Protein AF-A0A7K1CEC4-F1 (afdb_monomer_lite)

pLDDT: mean 71.13, std 13.42, range [47.75, 86.69]

Sequence (45 aa):
GFFETSLAAYGQEHQPCPRCGREIRRIAFGNRSSHFCPKCQRPAS

Radius of gyration: 15.34 Å; chains: 1; bounding box: 29×48×23 Å
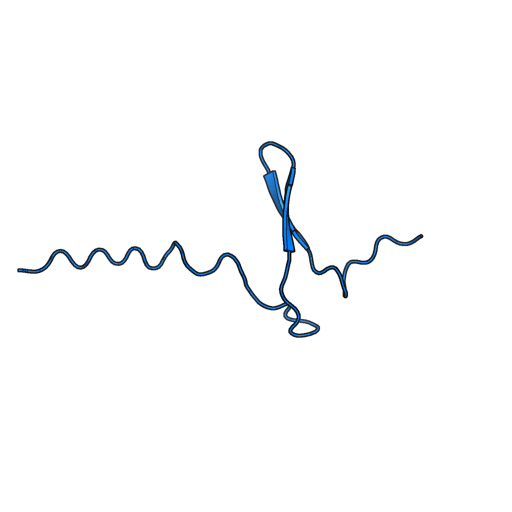
Secondary structure (DSSP, 8-state):
-------TTSS-S-PBPTTT-PBPEEEEETTEEEEE-TTTS----

Structure (mmCIF, N/CA/C/O backbone):
data_AF-A0A7K1CEC4-F1
#
_entry.id   AF-A0A7K1CEC4-F1
#
loop_
_atom_site.group_PDB
_atom_site.id
_atom_site.type_symbol
_atom_site.label_atom_id
_atom_site.label_alt_id
_atom_site.label_comp_id
_atom_site.label_asym_id
_atom_site.label_entity_id
_atom_site.label_seq_id
_atom_site.pdbx_PDB_ins_code
_atom_site.Cartn_x
_atom_site.Cartn_y
_atom_site.Cartn_z
_atom_site.occupancy
_atom_site.B_iso_or_equiv
_atom_site.auth_seq_id
_atom_site.auth_comp_id
_atom_site.auth_asym_id
_atom_site.auth_atom_id
_atom_site.pdbx_PDB_model_num
ATOM 1 N N . GLY A 1 1 ? 19.936 -31.629 13.734 1.00 47.75 1 GLY A N 1
ATOM 2 C CA . GLY A 1 1 ? 18.471 -31.734 13.661 1.00 47.75 1 GLY A CA 1
ATOM 3 C C . GLY A 1 1 ? 17.925 -30.379 13.294 1.00 47.75 1 GLY A C 1
ATOM 4 O O . GLY A 1 1 ? 18.349 -29.419 13.912 1.00 47.75 1 GLY A O 1
ATOM 5 N N . PHE A 1 2 ? 17.078 -30.353 12.266 1.00 52.44 2 PHE A N 1
ATOM 6 C CA . PHE A 1 2 ? 16.177 -29.268 11.869 1.00 52.44 2 PHE A CA 1
ATOM 7 C C . PHE A 1 2 ? 16.764 -27.851 11.793 1.00 52.44 2 PHE A C 1
ATOM 9 O O . PHE A 1 2 ? 16.776 -27.082 12.747 1.00 52.44 2 PHE A O 1
ATOM 16 N N . PHE A 1 3 ? 17.184 -27.505 10.577 1.00 54.81 3 PHE A N 1
ATOM 17 C CA . PHE A 1 3 ? 17.212 -26.133 10.093 1.00 54.81 3 PHE A CA 1
ATOM 18 C C . PHE A 1 3 ? 15.788 -25.569 10.151 1.00 54.81 3 PHE A C 1
ATOM 20 O O . PHE A 1 3 ? 15.013 -25.730 9.211 1.00 54.81 3 PHE A O 1
ATOM 27 N N . GLU A 1 4 ? 15.421 -24.931 11.258 1.00 56.47 4 GLU A N 1
ATOM 28 C CA . GLU A 1 4 ? 14.204 -24.129 11.310 1.00 56.47 4 GLU A CA 1
ATOM 29 C C . GLU A 1 4 ? 14.516 -22.793 10.638 1.00 56.47 4 GLU A C 1
ATOM 31 O O . GLU A 1 4 ? 14.935 -21.809 11.247 1.00 56.47 4 GLU A O 1
ATOM 36 N N . THR A 1 5 ? 14.421 -22.800 9.310 1.00 56.81 5 THR A N 1
ATOM 37 C CA . THR A 1 5 ? 14.436 -21.582 8.517 1.00 56.81 5 THR A CA 1
ATOM 38 C C . THR A 1 5 ? 13.150 -20.826 8.822 1.00 56.81 5 THR A C 1
ATOM 40 O O . THR A 1 5 ? 12.155 -20.942 8.111 1.00 56.81 5 THR A O 1
ATOM 43 N N . SER A 1 6 ? 13.175 -20.033 9.890 1.00 54.78 6 SER A N 1
ATOM 44 C CA . SER A 1 6 ? 12.169 -19.019 10.187 1.00 54.78 6 SER A CA 1
ATOM 45 C C . SER A 1 6 ? 12.274 -17.889 9.158 1.00 54.78 6 SER A C 1
ATOM 47 O O . SER A 1 6 ? 12.646 -16.761 9.462 1.00 54.78 6 SER A O 1
ATOM 49 N N . LEU A 1 7 ? 11.904 -18.193 7.911 1.00 55.47 7 LEU A N 1
ATOM 50 C CA . LEU A 1 7 ? 11.613 -17.258 6.818 1.00 55.47 7 LEU A CA 1
ATOM 51 C C . LEU A 1 7 ? 10.273 -16.532 7.064 1.00 55.47 7 LEU A C 1
ATOM 53 O O . LEU A 1 7 ? 9.549 -16.177 6.137 1.00 55.47 7 LEU A O 1
ATOM 57 N N . ALA A 1 8 ? 9.944 -16.259 8.330 1.00 53.09 8 ALA A N 1
ATOM 58 C CA . ALA A 1 8 ? 8.724 -15.575 8.757 1.00 53.09 8 ALA A CA 1
ATOM 59 C C . ALA A 1 8 ? 8.691 -14.081 8.367 1.00 53.09 8 ALA A C 1
ATOM 61 O O . ALA A 1 8 ? 7.744 -13.372 8.697 1.00 53.09 8 ALA A O 1
ATOM 62 N N . ALA A 1 9 ? 9.708 -13.589 7.655 1.00 48.81 9 ALA A N 1
ATOM 63 C CA . ALA A 1 9 ? 9.777 -12.211 7.180 1.00 48.81 9 ALA A CA 1
ATOM 64 C C . ALA A 1 9 ? 9.056 -11.976 5.833 1.00 48.81 9 ALA A C 1
ATOM 66 O O . ALA A 1 9 ? 8.870 -10.826 5.451 1.00 48.81 9 ALA A O 1
ATOM 67 N N . TYR A 1 10 ? 8.607 -13.027 5.132 1.00 49.84 10 TYR A N 1
ATOM 68 C CA . TYR A 1 10 ? 7.966 -12.930 3.806 1.00 49.84 10 TYR A CA 1
ATOM 69 C C . TYR A 1 10 ? 6.429 -13.064 3.828 1.00 49.84 10 TYR A C 1
ATOM 71 O O . TYR A 1 10 ? 5.829 -13.583 2.892 1.00 49.84 10 TYR A O 1
ATOM 79 N N . GLY A 1 11 ? 5.764 -12.613 4.899 1.00 49.62 11 GLY A N 1
ATOM 80 C CA . GLY A 1 11 ? 4.304 -12.761 5.041 1.00 49.62 11 GLY A CA 1
ATOM 81 C C . GLY A 1 11 ? 3.517 -11.501 5.401 1.00 49.62 11 GLY A C 1
ATOM 82 O O . GLY A 1 11 ? 2.293 -11.521 5.340 1.00 49.62 11 GLY A O 1
ATOM 83 N N . GLN A 1 12 ? 4.175 -10.401 5.778 1.00 53.97 12 GLN A N 1
ATOM 84 C CA . GLN A 1 12 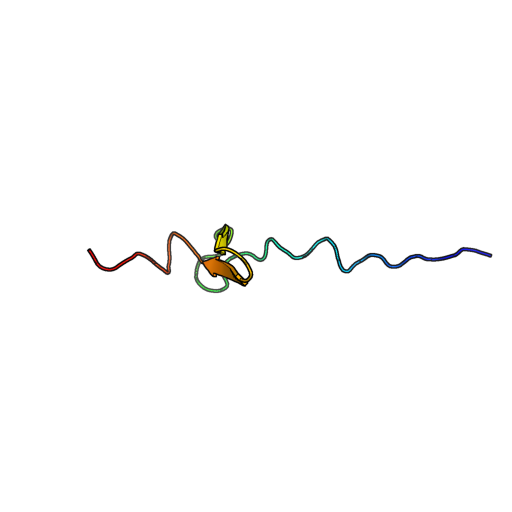? 3.488 -9.240 6.371 1.00 53.97 12 GLN A CA 1
ATOM 85 C C . GLN A 1 12 ? 3.385 -8.010 5.457 1.00 53.97 12 GLN A C 1
ATOM 87 O O . GLN A 1 12 ? 3.126 -6.903 5.925 1.00 53.97 12 GLN A O 1
ATOM 92 N N . GLU A 1 13 ? 3.526 -8.176 4.142 1.00 55.19 13 GLU A N 1
ATOM 93 C CA . GLU A 1 13 ? 3.399 -7.056 3.192 1.00 55.19 13 GLU A CA 1
ATOM 94 C C . GLU A 1 13 ? 1.935 -6.649 2.892 1.00 55.19 13 GLU A C 1
ATOM 96 O O . GLU A 1 13 ? 1.687 -5.818 2.022 1.00 55.19 13 GLU A O 1
ATOM 101 N N . HIS A 1 14 ? 0.955 -7.163 3.649 1.00 62.91 14 HIS A N 1
ATOM 102 C CA . HIS A 1 14 ? -0.479 -6.874 3.480 1.00 62.91 14 HIS A CA 1
ATOM 103 C C . HIS A 1 14 ? -1.172 -6.500 4.798 1.00 62.91 14 HIS A C 1
ATOM 105 O O . HIS A 1 14 ? -2.211 -7.053 5.157 1.00 62.91 14 HIS A O 1
ATOM 111 N N . GLN A 1 15 ? -0.599 -5.563 5.554 1.00 72.44 15 GLN A N 1
ATOM 112 C CA . GLN A 1 15 ? -1.248 -5.093 6.778 1.00 72.44 15 GLN A CA 1
ATOM 113 C C . GLN A 1 15 ? -2.590 -4.400 6.465 1.00 72.44 15 GLN A C 1
ATOM 115 O O . GLN A 1 15 ? -2.665 -3.571 5.547 1.00 72.44 15 GLN A O 1
ATOM 120 N N . PRO A 1 16 ? -3.665 -4.704 7.218 1.00 80.50 16 PRO A N 1
ATOM 121 C CA . PRO A 1 16 ? -4.911 -3.965 7.110 1.00 80.50 16 PRO A CA 1
ATOM 122 C C . PRO A 1 16 ? -4.701 -2.530 7.601 1.00 80.50 16 PRO A C 1
ATOM 124 O O . PRO A 1 16 ? -3.917 -2.253 8.506 1.00 80.50 16 PRO A O 1
ATOM 127 N N . CYS A 1 17 ? -5.421 -1.586 7.004 1.00 83.00 17 CYS A N 1
ATOM 128 C CA . CYS A 1 17 ? -5.339 -0.185 7.376 1.00 83.00 17 CYS A CA 1
ATOM 129 C C . CYS A 1 17 ? -5.739 -0.002 8.847 1.00 83.00 17 CYS A C 1
ATOM 131 O O . CYS A 1 17 ? -6.881 -0.314 9.190 1.00 83.00 17 CYS A O 1
ATOM 133 N N . PRO A 1 18 ? -4.893 0.606 9.700 1.00 79.69 18 PRO A N 1
ATOM 134 C CA . PRO A 1 18 ? -5.197 0.771 11.124 1.00 79.69 18 PRO A CA 1
ATOM 135 C C . PRO A 1 18 ? -6.385 1.709 11.387 1.00 79.69 18 PRO A C 1
ATOM 137 O O . PRO A 1 18 ? -6.904 1.766 12.494 1.00 79.69 18 PRO A O 1
ATOM 140 N N . ARG A 1 19 ? -6.830 2.468 10.376 1.00 81.56 19 ARG A N 1
ATOM 141 C CA . ARG A 1 19 ? -7.949 3.417 10.487 1.00 81.56 19 ARG A CA 1
ATOM 142 C C . ARG A 1 19 ? -9.292 2.823 10.079 1.00 81.56 19 ARG A C 1
ATOM 144 O O . ARG A 1 19 ? -10.315 3.232 10.610 1.00 81.56 19 ARG A O 1
ATOM 151 N N . CYS A 1 20 ? -9.312 1.928 9.093 1.00 85.88 20 CYS A N 1
ATOM 152 C CA . CYS A 1 20 ? -10.564 1.435 8.511 1.00 85.88 20 CYS A CA 1
ATOM 153 C C . CYS A 1 20 ? -10.626 -0.082 8.316 1.00 85.88 20 CYS A C 1
ATOM 155 O O . CYS A 1 20 ? -11.619 -0.568 7.781 1.00 85.88 20 CYS A O 1
ATOM 157 N N . GLY A 1 21 ? -9.569 -0.812 8.677 1.00 83.38 21 GLY A N 1
ATOM 158 C CA . GLY A 1 21 ? -9.458 -2.263 8.521 1.00 83.38 21 GLY A CA 1
ATOM 159 C C . GLY A 1 21 ? -9.331 -2.752 7.076 1.00 83.38 21 GLY A C 1
ATOM 160 O O . GLY A 1 21 ? -9.234 -3.950 6.848 1.00 83.38 21 GLY A O 1
ATOM 161 N N . ARG A 1 22 ? -9.342 -1.858 6.078 1.00 84.75 22 ARG A N 1
ATOM 162 C CA . ARG A 1 22 ? -9.258 -2.238 4.661 1.00 84.75 22 ARG A CA 1
ATOM 163 C C . ARG A 1 22 ? -7.825 -2.549 4.251 1.00 84.75 22 ARG A C 1
ATOM 165 O O . ARG A 1 22 ? -6.907 -1.875 4.701 1.00 84.75 22 ARG A O 1
ATOM 172 N N . GLU A 1 23 ? -7.654 -3.506 3.351 1.00 84.12 23 GLU A N 1
ATOM 173 C CA . GLU A 1 23 ? -6.355 -3.880 2.793 1.00 84.12 23 GLU A CA 1
ATOM 174 C C . GLU A 1 23 ? -5.614 -2.662 2.222 1.00 84.12 23 GLU A C 1
ATOM 176 O O . GLU A 1 23 ? -6.144 -1.906 1.395 1.00 84.12 23 GLU A O 1
ATOM 181 N N . ILE A 1 24 ? -4.388 -2.451 2.702 1.00 85.12 24 ILE A N 1
ATOM 182 C CA . ILE A 1 24 ? -3.485 -1.435 2.174 1.00 85.12 24 ILE A CA 1
ATOM 183 C C . ILE A 1 24 ? -2.928 -1.932 0.838 1.00 85.12 24 ILE A C 1
ATOM 185 O O . ILE A 1 24 ? -2.510 -3.081 0.711 1.00 85.12 24 ILE A O 1
ATOM 189 N N . ARG A 1 25 ? -2.906 -1.060 -0.173 1.00 83.56 25 ARG A N 1
ATOM 190 C CA . ARG A 1 25 ? -2.293 -1.358 -1.469 1.00 83.56 25 ARG A CA 1
ATOM 191 C C . ARG A 1 25 ? -0.831 -0.928 -1.435 1.00 83.56 25 ARG A C 1
ATOM 193 O O . ARG A 1 25 ? -0.521 0.211 -1.084 1.00 83.56 25 ARG A O 1
ATOM 200 N N . ARG A 1 26 ? 0.063 -1.833 -1.825 1.00 81.56 26 ARG A N 1
ATOM 201 C CA . ARG A 1 26 ? 1.465 -1.516 -2.102 1.00 81.56 26 ARG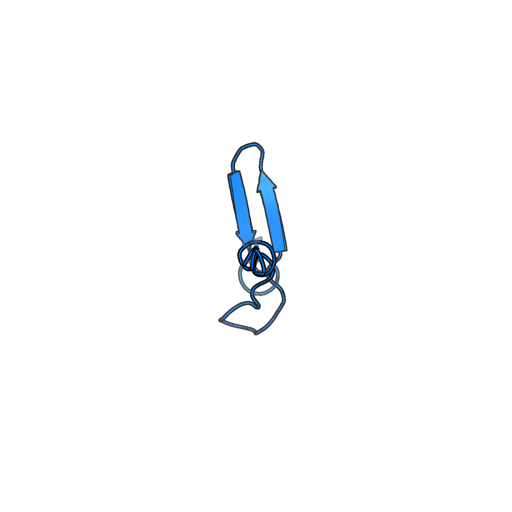 A CA 1
ATOM 202 C C . ARG A 1 26 ? 1.590 -1.065 -3.555 1.00 81.56 26 ARG A C 1
ATOM 204 O O . ARG A 1 26 ? 1.134 -1.764 -4.455 1.00 81.56 26 ARG A O 1
ATOM 211 N N . ILE A 1 27 ? 2.217 0.082 -3.782 1.00 82.38 27 ILE A N 1
ATOM 212 C CA . ILE A 1 27 ? 2.642 0.537 -5.108 1.00 82.38 27 ILE A CA 1
ATOM 213 C C . ILE A 1 27 ? 4.156 0.621 -5.151 1.00 82.38 27 ILE A C 1
ATOM 215 O O . ILE A 1 27 ? 4.789 1.186 -4.260 1.00 82.38 27 ILE A O 1
ATOM 219 N N . ALA A 1 28 ? 4.737 0.047 -6.196 1.00 80.25 28 ALA A N 1
ATOM 220 C CA . ALA A 1 28 ? 6.140 0.231 -6.516 1.00 80.25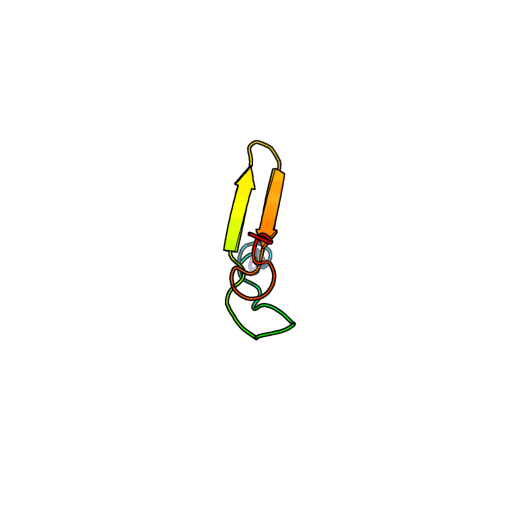 28 ALA A CA 1
ATOM 221 C C . ALA A 1 28 ? 6.261 1.443 -7.446 1.00 80.25 28 ALA A C 1
ATOM 223 O O . ALA A 1 28 ? 5.764 1.418 -8.569 1.00 80.25 28 ALA A O 1
ATOM 224 N N . PHE A 1 29 ? 6.899 2.508 -6.968 1.00 73.81 29 PHE A N 1
ATOM 225 C CA . PHE A 1 29 ? 7.282 3.660 -7.776 1.00 73.81 29 PHE A CA 1
ATOM 226 C C . PHE A 1 29 ? 8.804 3.625 -7.943 1.00 73.81 29 PHE A C 1
ATOM 228 O O . PHE A 1 29 ? 9.562 4.115 -7.102 1.00 73.81 29 PHE A O 1
ATOM 235 N N . GLY A 1 30 ? 9.259 2.955 -9.005 1.00 82.00 30 GLY A N 1
ATOM 236 C CA . GLY A 1 30 ? 10.683 2.726 -9.264 1.00 82.00 30 GLY A CA 1
ATOM 237 C C . GLY A 1 30 ? 11.380 2.036 -8.085 1.00 82.00 30 GLY A C 1
ATOM 238 O O . GLY A 1 30 ? 10.971 0.960 -7.660 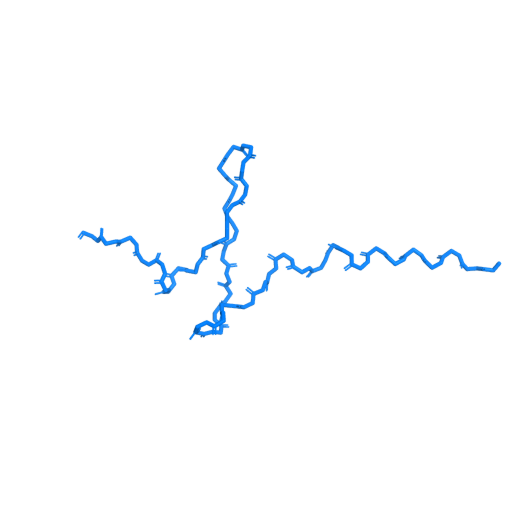1.00 82.00 30 GLY A O 1
ATOM 239 N N . ASN A 1 31 ? 12.407 2.682 -7.520 1.00 78.12 31 ASN A N 1
ATOM 240 C CA . ASN A 1 31 ? 13.210 2.154 -6.407 1.00 78.12 31 ASN A CA 1
ATOM 241 C C . ASN A 1 31 ? 12.600 2.407 -5.010 1.00 78.12 31 ASN A C 1
ATOM 243 O O . ASN A 1 31 ? 13.301 2.357 -3.998 1.00 78.12 31 ASN A O 1
ATOM 247 N N . ARG A 1 32 ? 11.312 2.757 -4.927 1.00 76.00 32 ARG A N 1
ATOM 248 C CA . ARG A 1 32 ? 10.604 2.964 -3.658 1.00 76.00 32 ARG A CA 1
ATOM 249 C C . ARG A 1 32 ? 9.257 2.259 -3.710 1.00 76.00 32 ARG A C 1
ATOM 251 O O . ARG A 1 32 ? 8.454 2.513 -4.601 1.00 76.00 32 ARG A O 1
ATOM 258 N N . SER A 1 33 ? 8.989 1.389 -2.742 1.00 73.88 33 SER A N 1
ATOM 259 C CA . SER A 1 33 ? 7.642 0.861 -2.529 1.00 73.88 33 SER A CA 1
ATOM 260 C C . SER A 1 33 ? 6.930 1.661 -1.446 1.00 73.88 33 SER A C 1
ATOM 262 O O . SER A 1 33 ? 7.451 1.780 -0.338 1.00 73.88 33 SER A O 1
ATOM 264 N N . SER A 1 34 ? 5.735 2.158 -1.752 1.00 79.75 34 SER A N 1
ATOM 265 C CA . SER A 1 34 ? 4.875 2.878 -0.813 1.00 79.75 34 SER A CA 1
ATOM 266 C C . SER A 1 34 ? 3.587 2.105 -0.570 1.00 79.75 34 SER A C 1
ATOM 268 O O . SER A 1 34 ? 3.036 1.474 -1.469 1.00 79.75 34 SER A O 1
ATOM 270 N N . HIS A 1 35 ? 3.095 2.180 0.658 1.00 83.12 35 HIS A N 1
ATOM 271 C CA . HIS A 1 35 ? 1.875 1.530 1.111 1.00 83.12 35 HIS A CA 1
ATOM 272 C C . HIS A 1 35 ? 0.810 2.606 1.322 1.00 83.12 35 HIS A C 1
ATOM 274 O O . HIS A 1 35 ? 1.026 3.520 2.116 1.00 83.12 35 HIS A O 1
ATOM 280 N N . PHE A 1 36 ? -0.320 2.531 0.617 1.00 83.69 36 PHE A N 1
ATOM 281 C CA . PHE A 1 36 ? -1.400 3.510 0.756 1.00 83.69 36 PHE A CA 1
ATOM 282 C C . PHE A 1 36 ? -2.767 2.838 0.892 1.00 83.69 36 PHE A C 1
ATOM 284 O O . PHE A 1 36 ? -3.044 1.787 0.310 1.00 83.69 36 PHE A O 1
ATOM 291 N N . CYS A 1 37 ? -3.650 3.449 1.681 1.00 86.69 37 CYS A N 1
ATOM 292 C CA . CYS A 1 37 ? -5.026 2.982 1.805 1.00 86.69 37 CYS A CA 1
ATOM 293 C C . CYS A 1 37 ? -5.910 3.729 0.796 1.00 86.69 37 CYS A C 1
ATOM 295 O O . CYS A 1 37 ? -6.118 4.928 0.978 1.00 86.69 37 CYS A O 1
ATOM 297 N N . PRO A 1 38 ? -6.522 3.061 -0.199 1.00 82.75 38 PRO A N 1
ATOM 298 C CA . PRO A 1 38 ? -7.353 3.736 -1.204 1.00 82.75 38 PRO A CA 1
ATOM 299 C C . PRO A 1 38 ? -8.624 4.379 -0.620 1.00 82.75 38 PRO A C 1
ATOM 301 O O . PRO A 1 38 ? -9.241 5.233 -1.251 1.00 82.75 38 PRO A O 1
ATOM 304 N N . LYS A 1 39 ? -9.039 3.978 0.591 1.00 84.44 39 LYS A N 1
ATOM 305 C CA . LYS A 1 39 ? -10.198 4.557 1.287 1.00 84.44 39 LYS A CA 1
ATOM 306 C C . LYS A 1 39 ? -9.826 5.794 2.108 1.00 84.44 39 LYS A C 1
ATOM 308 O O . LYS A 1 39 ? -10.590 6.754 2.123 1.00 84.44 39 LYS A O 1
ATOM 313 N N . CYS A 1 40 ? -8.696 5.746 2.817 1.00 85.38 40 CYS A N 1
ATOM 314 C CA . CYS A 1 40 ? -8.272 6.813 3.729 1.00 85.38 40 CYS A CA 1
ATOM 315 C C . CYS A 1 40 ? -7.409 7.878 3.043 1.00 85.38 40 CYS A C 1
ATOM 317 O O . CYS A 1 40 ? -7.519 9.046 3.388 1.00 85.38 40 CYS A O 1
ATOM 319 N N . GLN A 1 41 ? -6.574 7.486 2.080 1.00 77.69 41 GLN A N 1
ATOM 320 C CA . GLN A 1 41 ? -5.652 8.357 1.353 1.00 77.69 41 GLN A CA 1
ATOM 321 C C . GLN A 1 41 ? -6.207 8.632 -0.050 1.00 77.69 41 GLN A C 1
ATOM 323 O O . GLN A 1 41 ? -5.623 8.242 -1.059 1.00 77.69 41 GLN A O 1
ATOM 328 N N . ARG A 1 42 ? -7.395 9.247 -0.107 1.00 74.81 42 ARG A N 1
ATOM 329 C CA . ARG A 1 42 ? -7.966 9.733 -1.369 1.00 74.81 42 ARG A CA 1
ATOM 330 C C . ARG A 1 42 ? -7.149 10.947 -1.829 1.00 74.81 42 ARG A C 1
ATOM 332 O O . ARG A 1 42 ? -6.940 11.834 -1.000 1.00 74.81 42 ARG A O 1
ATOM 339 N N . PRO A 1 43 ? -6.686 11.011 -3.090 1.00 64.31 43 PRO A N 1
ATOM 340 C CA . PRO A 1 43 ? -6.158 12.259 -3.620 1.00 64.31 43 PRO A CA 1
ATOM 341 C C . PRO A 1 43 ? -7.287 13.287 -3.538 1.00 64.31 43 PRO A C 1
ATOM 343 O O . PRO A 1 43 ? -8.404 13.004 -3.972 1.00 64.31 43 PRO A O 1
ATOM 346 N N . ALA A 1 44 ? -7.025 14.422 -2.889 1.00 59.84 44 ALA A N 1
ATOM 347 C CA . ALA A 1 44 ? -7.933 15.554 -2.953 1.00 59.84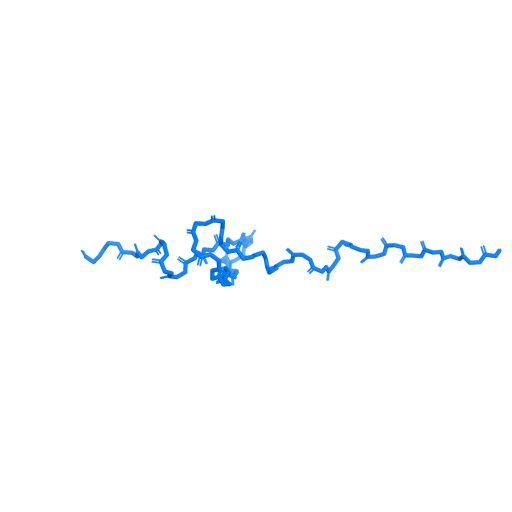 44 ALA A CA 1
ATOM 348 C C . ALA A 1 44 ? -8.077 15.915 -4.438 1.00 59.84 44 ALA A C 1
ATOM 350 O O . ALA A 1 44 ? -7.083 16.230 -5.090 1.00 59.84 44 ALA A O 1
ATOM 351 N N . SER A 1 45 ? -9.282 15.710 -4.964 1.00 54.31 45 SER A N 1
ATOM 352 C CA . SER A 1 45 ? -9.712 16.153 -6.290 1.00 54.31 45 SER A CA 1
ATOM 353 C C . SER A 1 45 ? -9.618 17.663 -6.414 1.00 54.31 45 SER A C 1
ATOM 355 O O . SER A 1 45 ? -9.989 18.318 -5.412 1.00 54.31 45 SER A O 1
#

Foldseek 3Di:
DDPPPCPVVPPPPFQQDPVPRHTWDWDDDDPDIDTHDCVPPPPDD